Protein AF-A0A9E5B648-F1 (afdb_monomer_lite)

Secondary structure (DSSP, 8-state):
-HHHHHHHHHHHTT-------SEEEEEEEEEE--SSSSPPEEEEEEEETTEEEEEE--TT--EEEEEE-TTSEE-PPP-

Foldseek 3Di:
DVVVVVVVVVVVVPDPDPPPAPAQEKEAQAFEDEPPPDGTDGWIWGHHDPDGPDIHDQPPHGHVYYHYHRVHHDYPDDD

Sequence (79 aa):
MATLKLYLIAGILLMVPAMAAEFDVLIRGGRLLDGSGTPWVYADLGIKGDRIAALGRLQGASAKTVIEAAGLYVSPGFI

pLDDT: mean 87.59, std 16.13, range [53.31, 98.56]

Structure (mmCIF, N/CA/C/O backbone):
data_AF-A0A9E5B648-F1
#
_entry.id   AF-A0A9E5B648-F1
#
loop_
_atom_site.group_PDB
_atom_site.id
_atom_site.type_symbol
_atom_site.label_atom_id
_atom_site.label_alt_id
_atom_site.label_comp_id
_atom_site.label_asym_id
_atom_site.label_entity_id
_atom_site.label_seq_id
_atom_site.pdbx_PDB_ins_code
_atom_site.Cartn_x
_atom_site.Cartn_y
_atom_site.Cartn_z
_atom_site.occupancy
_atom_site.B_iso_or_equiv
_atom_site.auth_seq_id
_atom_site.auth_comp_id
_atom_site.auth_asym_id
_atom_site.auth_atom_id
_atom_site.pdbx_PDB_model_num
ATOM 1 N N . MET A 1 1 ? -21.669 -12.520 50.742 1.00 59.84 1 MET A N 1
ATOM 2 C CA . MET A 1 1 ? -20.372 -12.991 50.190 1.00 59.84 1 MET A CA 1
ATOM 3 C C . MET A 1 1 ? -20.465 -13.530 48.753 1.00 59.84 1 MET A C 1
ATOM 5 O O . MET A 1 1 ? -19.463 -13.466 48.055 1.00 59.84 1 MET A O 1
ATOM 9 N N . ALA A 1 2 ? -21.624 -14.006 48.268 1.00 56.56 2 ALA A N 1
ATOM 10 C CA . ALA A 1 2 ? -21.791 -14.478 46.879 1.00 56.56 2 ALA A CA 1
ATOM 11 C C . ALA A 1 2 ? -21.966 -13.354 45.830 1.00 56.56 2 ALA A C 1
ATOM 13 O O . ALA A 1 2 ? -21.557 -13.507 44.685 1.00 56.56 2 ALA A O 1
ATOM 14 N N . THR A 1 3 ? -22.504 -12.199 46.225 1.00 58.16 3 THR A N 1
ATOM 15 C CA . THR A 1 3 ? -22.747 -11.045 45.342 1.00 58.16 3 THR A CA 1
ATOM 16 C C . THR A 1 3 ? -21.463 -10.384 44.836 1.00 58.16 3 THR A C 1
ATOM 18 O O . THR A 1 3 ? -21.381 -10.053 43.661 1.00 58.16 3 THR A O 1
ATOM 21 N N . LEU A 1 4 ? -20.419 -10.270 45.667 1.00 56.69 4 LEU A N 1
ATOM 22 C CA . LEU A 1 4 ? -19.131 -9.679 45.269 1.00 56.69 4 LEU A CA 1
ATOM 23 C C . LEU A 1 4 ? -18.382 -10.534 44.223 1.00 56.69 4 LEU A C 1
ATOM 25 O O . LEU A 1 4 ? -17.735 -9.992 43.333 1.00 56.69 4 LEU A O 1
ATOM 29 N N . LYS A 1 5 ? -18.524 -11.869 44.280 1.00 53.31 5 LYS A N 1
ATOM 30 C CA . LYS A 1 5 ? -17.978 -12.795 43.268 1.00 53.31 5 LYS A CA 1
ATOM 31 C C . LYS A 1 5 ? -18.682 -12.666 41.912 1.00 53.31 5 LYS A C 1
ATOM 33 O O . LYS A 1 5 ? -18.034 -12.842 40.887 1.00 53.31 5 LYS A O 1
ATOM 38 N N . LEU A 1 6 ? -19.975 -12.328 41.903 1.00 54.12 6 LEU A N 1
ATOM 39 C CA . LEU A 1 6 ? -20.758 -12.161 40.676 1.00 54.12 6 LEU A CA 1
ATOM 40 C C . LEU A 1 6 ? -20.365 -10.881 39.914 1.00 54.12 6 LEU A C 1
ATOM 42 O O . LEU A 1 6 ? -20.235 -10.913 38.693 1.00 54.12 6 LEU A O 1
ATOM 46 N N . TYR A 1 7 ? -20.073 -9.789 40.632 1.00 58.69 7 TYR A N 1
ATOM 47 C CA . TYR A 1 7 ? -19.545 -8.555 40.030 1.00 58.69 7 TYR A CA 1
ATOM 48 C C . TYR A 1 7 ? -18.120 -8.717 39.479 1.00 58.69 7 TYR A C 1
ATOM 50 O O . TYR A 1 7 ? -17.792 -8.124 38.456 1.00 58.69 7 TYR A O 1
ATOM 58 N N . LEU A 1 8 ? -17.288 -9.554 40.107 1.00 58.62 8 LEU A N 1
ATOM 59 C CA . LEU A 1 8 ? -15.926 -9.845 39.641 1.00 58.62 8 LEU A CA 1
ATOM 60 C C . LEU A 1 8 ? -15.911 -10.553 38.276 1.00 58.62 8 LEU A C 1
ATOM 62 O O . LEU A 1 8 ? -15.101 -10.209 37.422 1.00 58.62 8 LEU A O 1
ATOM 66 N N . ILE A 1 9 ? -16.836 -11.488 38.040 1.00 58.53 9 ILE A N 1
ATOM 67 C CA . ILE A 1 9 ? -16.961 -12.194 36.752 1.00 58.53 9 ILE A CA 1
ATOM 68 C C . ILE A 1 9 ? -17.545 -11.267 35.672 1.00 58.53 9 ILE A C 1
ATOM 70 O O . ILE A 1 9 ? -17.077 -11.277 34.535 1.00 58.53 9 ILE A O 1
ATOM 74 N N . ALA A 1 10 ? -18.512 -10.414 36.030 1.00 57.59 10 ALA A N 1
ATOM 75 C CA . ALA A 1 10 ? -19.088 -9.429 35.111 1.00 57.59 10 ALA A CA 1
ATOM 76 C C . ALA A 1 10 ? -18.090 -8.324 34.705 1.00 57.59 10 ALA A C 1
ATOM 78 O O . ALA A 1 10 ? -18.111 -7.873 33.563 1.00 57.59 10 ALA A O 1
ATOM 79 N N . GLY A 1 11 ? -17.187 -7.917 35.607 1.00 56.19 11 GLY A N 1
ATOM 80 C CA . GLY A 1 11 ? -16.166 -6.900 35.327 1.00 56.19 11 GLY A CA 1
ATOM 81 C C . GLY A 1 11 ? -15.070 -7.362 34.361 1.00 56.19 11 GLY A C 1
ATOM 82 O O . GLY A 1 11 ? -14.560 -6.558 33.588 1.00 56.19 11 GLY A O 1
ATOM 83 N N . ILE A 1 12 ? -14.740 -8.658 34.357 1.00 57.41 12 ILE A N 1
ATOM 84 C CA . ILE A 1 12 ? -13.700 -9.231 33.484 1.00 57.41 12 ILE A CA 1
ATOM 85 C C . ILE A 1 12 ? -14.228 -9.461 32.054 1.00 57.41 12 ILE A C 1
ATOM 87 O O . ILE A 1 12 ? -13.465 -9.374 31.097 1.00 57.41 12 ILE A O 1
ATOM 91 N N . LEU A 1 13 ? -15.539 -9.675 31.880 1.00 57.50 13 LEU A N 1
ATOM 92 C CA . LEU A 1 13 ? -16.159 -9.904 30.565 1.00 57.50 13 LEU A CA 1
ATOM 93 C C . LEU A 1 13 ? -16.307 -8.622 29.714 1.00 57.50 13 LEU A C 1
ATOM 95 O O . LEU A 1 13 ? -16.532 -8.707 28.511 1.00 57.50 13 LEU A O 1
ATOM 99 N N . LEU A 1 14 ? -16.166 -7.434 30.312 1.00 64.75 14 LEU A N 1
ATOM 100 C CA . LEU A 1 14 ? -16.342 -6.144 29.627 1.00 64.75 14 LEU A CA 1
ATOM 101 C C . LEU A 1 14 ? -15.075 -5.606 28.948 1.00 64.75 14 LEU A C 1
ATOM 103 O O . LEU A 1 14 ? -15.145 -4.602 28.242 1.00 64.75 14 LEU A O 1
ATOM 107 N N . MET A 1 15 ? -13.923 -6.252 29.135 1.00 61.16 15 MET A N 1
ATOM 108 C CA . MET A 1 15 ? -12.650 -5.775 28.596 1.00 61.16 15 MET A CA 1
ATOM 109 C C . MET A 1 15 ? -12.200 -6.648 27.422 1.00 61.16 15 MET A C 1
ATOM 111 O O . MET A 1 15 ? -11.218 -7.379 27.503 1.00 61.16 15 MET A O 1
ATOM 115 N N . VAL A 1 16 ? -12.929 -6.578 26.305 1.00 66.75 16 VAL A N 1
ATOM 116 C CA . VAL A 1 16 ? -12.366 -7.004 25.018 1.00 66.75 16 VAL A CA 1
ATOM 117 C C . VAL A 1 16 ? -11.422 -5.883 24.583 1.00 66.75 16 VAL A C 1
ATOM 119 O O . VAL A 1 16 ? -11.907 -4.785 24.299 1.00 66.75 16 VAL A O 1
ATOM 122 N N . PRO A 1 17 ? -10.090 -6.079 24.558 1.00 62.12 17 PRO A N 1
ATOM 123 C CA . PRO A 1 17 ? -9.221 -5.075 23.973 1.00 62.12 17 PRO A CA 1
ATOM 124 C C . PRO A 1 17 ? -9.627 -4.934 22.507 1.00 62.12 17 PRO A C 1
ATOM 126 O O . PRO A 1 17 ? -9.637 -5.914 21.762 1.00 62.12 17 PRO A O 1
ATOM 129 N N . ALA A 1 18 ? -9.992 -3.722 22.090 1.00 64.75 18 ALA A N 1
ATOM 130 C CA . ALA A 1 18 ? -10.100 -3.428 20.673 1.00 64.75 18 ALA A CA 1
ATOM 131 C C . ALA A 1 18 ? -8.735 -3.757 20.056 1.00 64.75 18 ALA A C 1
ATOM 133 O O . ALA A 1 18 ? -7.738 -3.125 20.408 1.00 64.75 18 ALA A O 1
ATOM 134 N N . MET A 1 19 ? -8.668 -4.781 19.197 1.00 68.50 19 MET A N 1
ATOM 135 C CA . MET A 1 19 ? -7.460 -5.055 18.423 1.00 68.50 19 MET A CA 1
ATOM 136 C C . MET A 1 19 ? -7.189 -3.812 17.582 1.00 68.50 19 MET A C 1
ATOM 138 O O . MET A 1 19 ? -7.880 -3.560 16.595 1.00 68.50 19 MET A O 1
ATOM 142 N N . ALA A 1 20 ? -6.232 -2.994 18.018 1.00 78.31 20 ALA A N 1
ATOM 143 C CA . ALA A 1 20 ? -5.801 -1.842 17.254 1.00 78.31 20 ALA A CA 1
ATOM 144 C C . ALA A 1 20 ? -5.277 -2.360 15.916 1.00 78.31 20 ALA A C 1
ATOM 146 O O . ALA A 1 20 ? -4.395 -3.219 15.883 1.00 78.31 20 ALA A O 1
ATOM 147 N N . ALA A 1 21 ? -5.867 -1.870 14.827 1.00 87.31 21 ALA A N 1
ATOM 148 C CA . ALA A 1 21 ? -5.421 -2.226 13.496 1.00 87.31 21 ALA A CA 1
ATOM 149 C C . ALA A 1 21 ? -3.936 -1.874 13.347 1.00 87.31 21 ALA A C 1
ATOM 151 O O . ALA A 1 21 ? -3.501 -0.799 13.771 1.00 87.31 21 ALA A O 1
ATOM 152 N N . GLU A 1 22 ? -3.167 -2.783 12.753 1.00 95.44 22 GLU A N 1
ATOM 153 C CA . GLU A 1 22 ? -1.729 -2.595 12.594 1.00 95.44 22 GLU A CA 1
ATOM 154 C C . GLU A 1 22 ? -1.419 -1.418 11.668 1.00 95.44 22 GLU A C 1
ATOM 156 O O . GLU A 1 22 ? -0.463 -0.701 11.932 1.00 95.44 22 GLU A O 1
ATOM 161 N N . PHE A 1 23 ? -2.242 -1.175 10.644 1.00 98.25 23 PHE A N 1
ATOM 162 C CA . PHE A 1 23 ? -2.123 -0.051 9.710 1.00 98.25 23 PHE A CA 1
ATOM 163 C C . PHE A 1 23 ? -3.415 0.777 9.629 1.00 98.25 23 PHE A C 1
ATOM 165 O O . PHE A 1 23 ? -4.509 0.311 9.955 1.00 98.25 23 PHE A O 1
ATOM 172 N N . ASP A 1 24 ? -3.316 2.015 9.149 1.00 98.31 24 ASP A N 1
ATOM 173 C CA . ASP A 1 24 ? -4.500 2.798 8.787 1.00 98.31 24 ASP A CA 1
ATOM 174 C C . ASP A 1 24 ? -5.043 2.338 7.430 1.00 98.31 24 ASP A C 1
ATOM 176 O O . ASP A 1 24 ? -6.239 2.077 7.294 1.00 98.31 24 ASP A O 1
ATOM 180 N N . VAL A 1 25 ? -4.155 2.152 6.449 1.00 98.50 25 VAL A N 1
ATOM 181 C CA . VAL A 1 25 ? -4.491 1.610 5.126 1.00 98.50 25 VAL A CA 1
ATOM 182 C C . VAL A 1 25 ? -3.523 0.489 4.773 1.00 98.50 25 VAL A C 1
ATOM 184 O O . VAL A 1 25 ? -2.321 0.613 4.997 1.00 98.50 25 VAL A O 1
ATOM 187 N N . LEU A 1 26 ? -4.037 -0.595 4.201 1.00 98.56 26 LEU A N 1
ATOM 188 C CA . LEU A 1 26 ? -3.240 -1.682 3.643 1.00 98.56 26 LEU A CA 1
ATOM 189 C C . LEU A 1 26 ? -3.656 -1.936 2.194 1.00 98.56 26 LEU A C 1
ATOM 191 O O . LEU A 1 26 ? -4.790 -2.333 1.934 1.00 98.56 26 LEU A O 1
ATOM 195 N N . ILE A 1 27 ? -2.736 -1.719 1.259 1.00 98.56 27 ILE A N 1
ATOM 196 C CA . ILE A 1 27 ? -2.910 -2.042 -0.161 1.00 98.56 27 ILE A CA 1
ATOM 197 C C . ILE A 1 27 ? -2.317 -3.434 -0.393 1.00 98.56 27 ILE A C 1
ATOM 199 O O . ILE A 1 27 ? -1.145 -3.634 -0.077 1.00 98.56 27 ILE A O 1
ATOM 203 N N . ARG A 1 28 ? -3.092 -4.396 -0.908 1.00 98.06 28 ARG A N 1
ATOM 204 C CA . ARG A 1 28 ? -2.678 -5.809 -1.016 1.0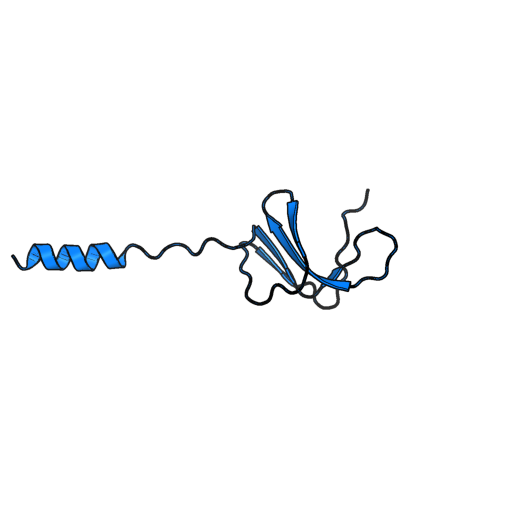0 98.06 28 ARG A CA 1
ATOM 205 C C . ARG A 1 28 ? -2.524 -6.305 -2.446 1.00 98.06 28 ARG A C 1
ATOM 207 O O . ARG A 1 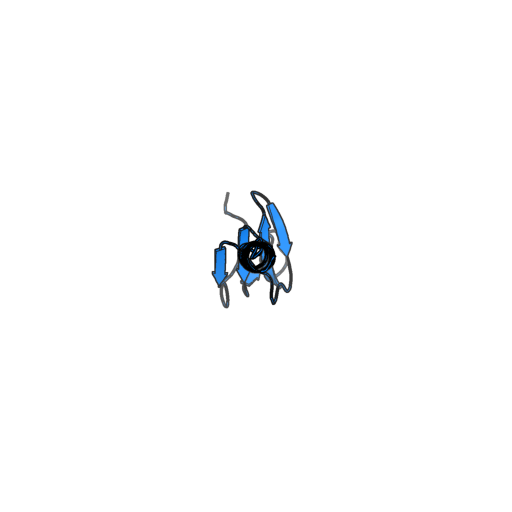28 ? -3.341 -5.997 -3.309 1.00 98.06 28 ARG A O 1
ATOM 214 N N . GLY A 1 29 ? -1.512 -7.139 -2.675 1.00 96.44 29 GLY A N 1
ATOM 215 C CA . GLY A 1 29 ? -1.338 -7.922 -3.900 1.00 96.44 29 GLY A CA 1
ATOM 216 C C . GLY A 1 29 ? -0.988 -7.109 -5.148 1.00 96.44 29 GLY A C 1
ATOM 217 O O . GLY A 1 29 ? -1.127 -7.616 -6.262 1.00 96.44 29 GLY A O 1
ATOM 218 N N . GLY A 1 30 ? -0.554 -5.860 -4.977 1.00 97.75 30 GLY A N 1
ATOM 219 C CA . GLY A 1 30 ? -0.248 -4.954 -6.078 1.00 97.75 30 GLY A CA 1
ATOM 220 C C . GLY A 1 30 ? 1.103 -5.227 -6.736 1.00 97.75 30 GLY A C 1
ATOM 221 O O . GLY A 1 30 ? 2.014 -5.812 -6.143 1.00 97.75 30 GLY A O 1
ATOM 222 N N . ARG A 1 31 ? 1.243 -4.753 -7.978 1.00 98.06 31 ARG A N 1
ATOM 223 C CA . ARG A 1 31 ? 2.543 -4.572 -8.639 1.00 98.06 31 ARG A CA 1
ATOM 224 C C . ARG A 1 31 ? 3.046 -3.168 -8.325 1.00 98.06 31 ARG A C 1
ATOM 226 O O . ARG A 1 31 ? 2.569 -2.194 -8.906 1.00 98.06 31 ARG A O 1
ATOM 233 N N . LEU A 1 32 ? 3.969 -3.059 -7.383 1.00 97.44 32 LEU A N 1
ATOM 234 C CA . LEU A 1 32 ? 4.493 -1.792 -6.906 1.00 97.44 32 LEU A CA 1
ATOM 235 C C . LEU A 1 32 ? 5.565 -1.249 -7.849 1.00 97.44 32 LEU A C 1
ATOM 237 O O . LEU A 1 32 ? 6.584 -1.896 -8.081 1.00 97.44 32 LEU A O 1
ATOM 241 N N . LEU A 1 33 ? 5.322 -0.044 -8.345 1.00 97.12 33 LEU A N 1
ATOM 242 C CA . LEU A 1 33 ? 6.283 0.832 -9.000 1.00 97.12 33 LEU A CA 1
ATOM 243 C C . LEU A 1 33 ? 6.688 1.887 -7.968 1.00 97.12 33 LEU A C 1
ATOM 245 O O . LEU A 1 33 ? 5.808 2.531 -7.410 1.00 97.12 33 LEU A O 1
ATOM 249 N N . ASP A 1 34 ? 7.976 2.082 -7.702 1.00 94.00 34 ASP A N 1
ATOM 250 C CA . ASP A 1 34 ? 8.449 3.035 -6.679 1.00 94.00 34 ASP A CA 1
ATOM 251 C C . ASP A 1 34 ? 8.899 4.393 -7.253 1.00 94.00 34 ASP A C 1
ATOM 253 O O . ASP A 1 34 ? 9.222 5.311 -6.505 1.00 94.00 34 ASP A O 1
ATOM 257 N N . GLY A 1 35 ? 8.907 4.537 -8.582 1.00 93.75 35 GLY A N 1
ATOM 258 C CA . GLY A 1 35 ? 9.357 5.748 -9.272 1.00 93.75 35 GLY A CA 1
ATOM 259 C C . GLY A 1 35 ? 10.875 5.857 -9.466 1.00 93.75 35 GLY A C 1
ATOM 260 O O . GLY A 1 35 ? 11.327 6.831 -10.060 1.00 93.75 35 GLY A O 1
ATOM 261 N N . SER A 1 36 ? 11.667 4.863 -9.047 1.00 95.12 36 SER A N 1
ATOM 262 C CA . SER A 1 36 ? 13.133 4.839 -9.230 1.00 95.12 36 SER A CA 1
ATOM 263 C C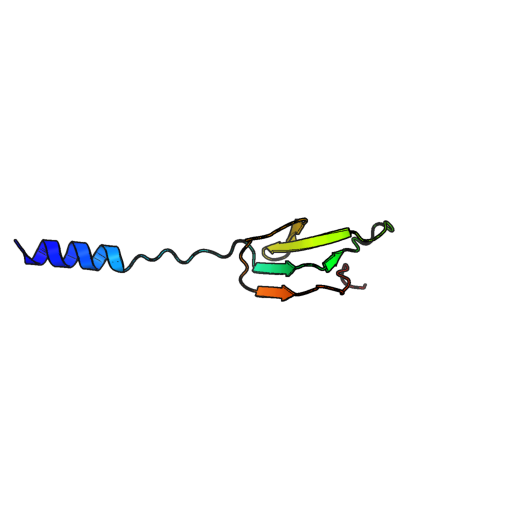 . SER A 1 36 ? 13.586 4.499 -10.659 1.00 95.12 36 SER A C 1
ATOM 265 O O . SER A 1 36 ? 14.776 4.538 -10.966 1.00 95.12 36 SER A O 1
ATOM 267 N N . GLY A 1 37 ? 12.646 4.131 -11.534 1.00 93.38 37 GLY A N 1
ATOM 268 C CA . GLY A 1 37 ? 12.923 3.624 -12.880 1.00 93.38 37 GLY A CA 1
ATOM 269 C C . GLY A 1 37 ? 13.222 2.122 -12.932 1.00 93.38 37 GLY A C 1
ATOM 270 O O . GLY A 1 37 ? 13.458 1.587 -14.015 1.00 93.38 37 GLY A O 1
ATOM 271 N N . THR A 1 38 ? 13.190 1.423 -11.794 1.00 93.75 38 THR A N 1
ATOM 272 C CA . THR A 1 38 ? 13.302 -0.040 -11.761 1.00 93.75 38 THR A CA 1
ATOM 273 C C . THR A 1 38 ? 11.977 -0.724 -12.137 1.00 93.75 38 THR A C 1
ATOM 275 O O . THR A 1 38 ? 10.906 -0.116 -12.030 1.00 93.75 38 THR A O 1
ATOM 278 N N . PRO A 1 39 ? 12.011 -1.986 -12.617 1.00 95.94 39 PRO A N 1
ATOM 279 C CA . PRO A 1 39 ? 10.798 -2.768 -12.826 1.00 95.94 39 PRO A CA 1
ATOM 280 C C . PRO A 1 39 ? 9.984 -2.928 -11.540 1.00 95.94 39 PRO A C 1
ATOM 282 O O . PRO A 1 39 ? 10.513 -2.900 -10.433 1.00 95.94 39 PRO A O 1
ATOM 285 N N . TRP A 1 40 ? 8.686 -3.167 -11.703 1.00 96.81 40 TRP A N 1
ATOM 286 C CA . TRP A 1 40 ? 7.781 -3.370 -10.580 1.00 96.81 40 TRP A CA 1
ATOM 287 C C . TRP A 1 40 ? 8.092 -4.646 -9.783 1.00 96.81 40 TRP A C 1
ATOM 289 O O . TRP A 1 40 ? 8.622 -5.626 -10.313 1.00 96.81 40 TRP A O 1
ATOM 299 N N . VAL A 1 41 ? 7.656 -4.663 -8.521 1.00 96.56 41 VAL A N 1
ATOM 300 C CA . VAL A 1 41 ? 7.706 -5.838 -7.633 1.00 96.56 41 VAL A CA 1
ATOM 301 C C . VAL A 1 41 ? 6.320 -6.181 -7.088 1.00 96.56 41 VAL A C 1
ATOM 303 O O . VAL A 1 41 ? 5.483 -5.302 -6.924 1.00 96.56 41 VAL A O 1
ATOM 306 N N . TYR A 1 42 ? 6.050 -7.455 -6.789 1.00 97.50 42 TYR A N 1
ATOM 307 C CA . TYR A 1 42 ? 4.834 -7.817 -6.050 1.00 97.50 42 TYR A CA 1
ATOM 308 C C . TYR A 1 42 ? 5.002 -7.468 -4.573 1.00 97.50 42 TYR A C 1
ATOM 310 O O . TYR A 1 42 ? 5.883 -8.023 -3.910 1.00 97.50 42 TYR A O 1
ATOM 318 N N . ALA A 1 43 ? 4.151 -6.581 -4.063 1.00 97.31 43 ALA A N 1
ATOM 319 C CA . ALA A 1 43 ? 4.186 -6.168 -2.669 1.00 97.31 43 ALA A CA 1
ATOM 320 C C . ALA A 1 43 ? 2.818 -5.686 -2.175 1.00 97.31 43 ALA A C 1
ATOM 322 O O . ALA A 1 43 ? 2.017 -5.113 -2.915 1.00 97.31 43 ALA A O 1
ATOM 323 N N . ASP A 1 44 ? 2.606 -5.893 -0.885 1.00 98.38 44 ASP A N 1
ATOM 324 C CA . ASP A 1 44 ? 1.633 -5.192 -0.071 1.00 98.38 44 ASP A CA 1
ATOM 325 C C . ASP A 1 44 ? 2.286 -3.918 0.489 1.00 98.38 44 ASP A C 1
ATOM 327 O O . ASP A 1 44 ? 3.502 -3.873 0.721 1.00 98.38 44 ASP A O 1
ATOM 331 N N . LEU A 1 45 ? 1.480 -2.887 0.732 1.00 98.19 45 LEU A N 1
ATOM 332 C CA . LEU A 1 45 ? 1.930 -1.600 1.253 1.00 98.19 45 LEU A CA 1
ATOM 333 C C . LEU A 1 45 ? 1.051 -1.177 2.432 1.00 98.19 45 LEU A C 1
ATOM 335 O O . LEU A 1 45 ? -0.157 -0.987 2.284 1.00 98.19 45 LEU A O 1
ATOM 339 N N . GLY A 1 46 ? 1.668 -1.040 3.604 1.00 98.38 46 GLY A N 1
ATOM 340 C CA . GLY A 1 46 ? 1.025 -0.599 4.838 1.00 98.38 46 GLY A CA 1
ATOM 341 C C . GLY A 1 46 ? 1.300 0.878 5.110 1.00 98.38 46 GLY A C 1
ATOM 342 O O . GLY A 1 46 ? 2.455 1.308 5.115 1.00 98.38 46 GLY A O 1
ATOM 343 N N . ILE A 1 47 ? 0.250 1.653 5.369 1.00 98.56 47 ILE A N 1
ATOM 344 C CA . ILE A 1 47 ? 0.296 3.100 5.625 1.00 98.56 47 ILE A CA 1
ATOM 345 C C . ILE A 1 47 ? -0.114 3.371 7.074 1.00 98.56 47 ILE A C 1
ATOM 347 O O . ILE A 1 47 ? -1.104 2.814 7.558 1.00 98.56 47 ILE A O 1
ATOM 351 N N . LYS A 1 48 ? 0.630 4.247 7.754 1.00 98.12 48 LYS A N 1
ATOM 352 C CA . LYS A 1 48 ? 0.268 4.824 9.059 1.00 98.12 48 LYS A CA 1
ATOM 353 C C . LYS A 1 48 ? 0.303 6.341 8.956 1.00 98.12 48 LYS A C 1
ATOM 355 O O . LYS A 1 48 ? 1.349 6.903 8.632 1.00 98.12 48 LYS A O 1
ATOM 360 N N . GLY A 1 49 ? -0.815 6.993 9.250 1.00 97.06 49 GLY A N 1
ATOM 361 C CA . GLY A 1 49 ? -0.973 8.433 9.095 1.00 97.06 49 GLY A CA 1
ATOM 362 C C . GLY A 1 49 ? -0.631 8.886 7.676 1.00 97.06 49 GLY A C 1
ATOM 363 O O . GLY A 1 49 ? -1.281 8.487 6.714 1.00 97.06 49 GLY A O 1
ATOM 364 N N . ASP A 1 50 ? 0.406 9.709 7.563 1.00 97.06 50 ASP A N 1
ATOM 365 C CA . ASP A 1 50 ? 0.890 10.331 6.329 1.00 97.06 50 ASP A CA 1
ATOM 366 C C . ASP A 1 50 ? 2.071 9.586 5.677 1.00 97.06 50 ASP A C 1
ATOM 368 O O . ASP A 1 50 ? 2.660 10.082 4.716 1.00 97.06 50 ASP A O 1
ATOM 372 N N . ARG A 1 51 ? 2.453 8.407 6.190 1.00 97.81 51 ARG A N 1
ATOM 373 C CA . ARG A 1 51 ? 3.670 7.698 5.765 1.00 97.81 51 ARG A CA 1
ATOM 374 C C . ARG A 1 51 ? 3.427 6.247 5.389 1.00 97.81 51 ARG A C 1
ATOM 376 O O . ARG A 1 51 ? 2.643 5.528 6.008 1.00 97.81 51 ARG A O 1
ATOM 383 N N . ILE A 1 52 ? 4.216 5.792 4.419 1.00 97.81 52 ILE A N 1
ATOM 384 C CA . ILE A 1 52 ? 4.404 4.370 4.136 1.00 97.81 52 ILE A CA 1
ATOM 385 C C . ILE A 1 52 ? 5.197 3.775 5.307 1.00 97.81 52 ILE A C 1
ATOM 387 O O . ILE A 1 52 ? 6.341 4.155 5.544 1.00 97.81 52 ILE A O 1
ATOM 391 N N . ALA A 1 53 ? 4.571 2.877 6.064 1.00 98.12 53 ALA A N 1
ATOM 392 C CA . ALA A 1 53 ? 5.138 2.277 7.271 1.00 98.12 53 ALA A CA 1
ATOM 393 C C . ALA A 1 53 ? 5.771 0.905 7.011 1.00 98.12 53 ALA A C 1
ATOM 395 O O . ALA A 1 53 ? 6.690 0.510 7.725 1.00 98.12 53 ALA A O 1
ATOM 396 N N . ALA A 1 54 ? 5.277 0.176 6.009 1.00 97.75 54 ALA A N 1
ATOM 397 C CA . ALA A 1 54 ? 5.804 -1.125 5.622 1.00 97.75 54 ALA A CA 1
ATOM 398 C C . ALA A 1 54 ? 5.539 -1.413 4.140 1.00 97.75 54 ALA A C 1
ATOM 400 O O . ALA A 1 54 ? 4.544 -0.959 3.573 1.00 97.75 54 ALA A O 1
ATOM 401 N N . LEU A 1 55 ? 6.419 -2.210 3.540 1.00 96.62 55 LEU A N 1
ATOM 402 C CA . LEU A 1 55 ? 6.339 -2.683 2.161 1.00 96.62 55 LEU A CA 1
ATOM 403 C C . LEU A 1 55 ? 6.864 -4.118 2.128 1.00 96.62 55 LEU A C 1
ATOM 405 O O . LEU A 1 55 ? 7.924 -4.397 2.690 1.00 96.62 55 LEU A O 1
ATOM 409 N N . GLY A 1 56 ? 6.137 -5.029 1.489 1.00 96.56 56 GLY A N 1
ATOM 410 C CA . GLY A 1 56 ? 6.580 -6.411 1.317 1.00 96.56 56 GLY A CA 1
ATOM 411 C C . GLY A 1 56 ? 5.421 -7.392 1.354 1.00 96.56 56 GLY A C 1
ATOM 412 O O . GLY A 1 56 ? 4.343 -7.101 0.860 1.00 96.56 56 GLY A O 1
ATOM 413 N N . ARG A 1 57 ? 5.630 -8.575 1.929 1.00 96.62 57 ARG A N 1
ATOM 414 C CA . ARG A 1 57 ? 4.557 -9.551 2.156 1.00 96.62 57 ARG A CA 1
ATOM 415 C C . ARG A 1 57 ? 3.936 -9.302 3.529 1.00 96.62 57 ARG A C 1
ATOM 417 O O . ARG A 1 57 ? 4.588 -9.563 4.534 1.00 96.62 57 ARG A O 1
ATOM 424 N N . LEU A 1 58 ? 2.697 -8.816 3.567 1.00 97.19 58 LEU A N 1
ATOM 425 C CA . LEU A 1 58 ? 1.984 -8.432 4.794 1.00 97.19 58 LEU A CA 1
ATOM 426 C C . LEU A 1 58 ? 0.776 -9.351 5.044 1.00 97.19 58 LEU A C 1
ATOM 428 O O . LEU A 1 58 ? -0.310 -8.908 5.424 1.00 97.19 58 LEU A O 1
ATOM 432 N N . GLN A 1 59 ? 0.943 -10.658 4.813 1.00 94.00 59 GLN A N 1
ATOM 433 C CA . GLN A 1 59 ? -0.114 -11.634 5.083 1.00 94.00 59 GLN A CA 1
ATOM 434 C C . GLN A 1 59 ? -0.474 -11.638 6.574 1.00 94.00 59 GLN A C 1
ATOM 436 O O . GLN A 1 59 ? 0.398 -11.701 7.434 1.00 94.00 59 GLN A O 1
ATOM 441 N N . GLY A 1 60 ? -1.770 -11.581 6.878 1.00 93.19 60 GLY A N 1
ATOM 442 C CA . GLY A 1 60 ? -2.269 -11.532 8.255 1.00 93.19 60 GLY A CA 1
ATOM 443 C C . GLY A 1 60 ? -2.241 -10.143 8.899 1.00 93.19 60 GLY A C 1
ATOM 444 O O . GLY A 1 60 ? -2.848 -9.974 9.954 1.00 93.19 60 GLY A O 1
ATOM 445 N N . ALA A 1 61 ? -1.629 -9.139 8.258 1.00 96.12 61 ALA A N 1
ATOM 446 C CA . ALA A 1 61 ? -1.681 -7.768 8.747 1.00 96.12 61 ALA A CA 1
ATOM 447 C C . ALA A 1 61 ? -3.114 -7.216 8.702 1.00 96.12 61 ALA A C 1
ATOM 449 O O . ALA A 1 61 ? -3.862 -7.410 7.731 1.00 96.12 61 ALA A O 1
ATOM 450 N N . SER A 1 62 ? -3.478 -6.486 9.754 1.00 96.06 62 SER A N 1
ATOM 451 C CA . SER A 1 62 ? -4.771 -5.811 9.879 1.00 96.06 62 SER A CA 1
ATOM 452 C C . SER A 1 62 ? -4.647 -4.325 9.555 1.00 96.06 62 SER A C 1
ATOM 454 O O . SER A 1 62 ? -3.622 -3.698 9.819 1.00 96.06 62 SER A O 1
ATOM 456 N N . ALA A 1 63 ? -5.701 -3.742 8.991 1.00 97.69 63 ALA A N 1
ATOM 457 C CA . ALA A 1 63 ? -5.772 -2.310 8.742 1.00 97.69 63 ALA A CA 1
ATOM 458 C C . ALA A 1 63 ? -7.193 -1.791 8.949 1.00 97.69 63 ALA A C 1
ATOM 460 O O . ALA A 1 63 ? -8.146 -2.561 8.816 1.00 97.69 63 ALA A O 1
ATOM 461 N N . LYS A 1 64 ? -7.341 -0.494 9.247 1.00 97.81 64 LYS A N 1
ATOM 462 C CA . LYS A 1 64 ? -8.670 0.146 9.294 1.00 97.81 64 LYS A CA 1
ATOM 463 C C . LYS A 1 64 ? -9.345 0.097 7.920 1.00 97.81 64 LYS A C 1
ATOM 465 O O . LYS A 1 64 ? -10.542 -0.155 7.839 1.00 97.81 64 LYS A O 1
ATOM 470 N N . THR A 1 65 ? -8.553 0.273 6.863 1.00 98.00 65 THR A N 1
ATOM 471 C CA . THR A 1 65 ? -8.981 0.177 5.465 1.00 98.00 65 THR A CA 1
ATOM 472 C C . THR A 1 65 ? -8.078 -0.786 4.704 1.00 98.00 65 THR A C 1
ATOM 474 O O . THR A 1 65 ? -6.854 -0.698 4.794 1.00 98.00 65 THR A O 1
ATOM 477 N N . VAL A 1 66 ? -8.668 -1.679 3.908 1.00 98.12 66 VAL A N 1
ATOM 478 C CA . VAL A 1 66 ? -7.932 -2.573 3.002 1.00 98.12 66 VAL A CA 1
ATOM 479 C C . VAL A 1 66 ? -8.329 -2.270 1.561 1.00 98.12 66 VAL A C 1
ATOM 481 O O . VAL A 1 66 ? -9.513 -2.132 1.261 1.00 98.12 66 VAL A O 1
ATOM 484 N N . ILE A 1 67 ? -7.336 -2.165 0.681 1.00 98.31 67 ILE A N 1
ATOM 485 C CA . ILE A 1 67 ? -7.504 -1.949 -0.757 1.00 98.31 67 ILE A CA 1
ATOM 486 C C . ILE A 1 67 ? -6.896 -3.151 -1.483 1.00 98.31 67 ILE A C 1
ATOM 488 O O . ILE A 1 67 ? -5.689 -3.374 -1.421 1.00 98.31 67 ILE A O 1
ATOM 492 N N . GLU A 1 68 ? -7.722 -3.923 -2.183 1.00 97.94 68 GLU A N 1
ATOM 493 C CA . GLU A 1 68 ? -7.263 -5.061 -2.984 1.00 97.94 68 GLU A CA 1
ATOM 494 C C . GLU A 1 68 ? -6.761 -4.569 -4.350 1.00 97.94 68 GLU A C 1
ATOM 496 O O . GLU A 1 68 ? -7.522 -4.016 -5.142 1.00 97.94 68 GLU A O 1
ATOM 501 N N . ALA A 1 69 ? -5.471 -4.762 -4.626 1.00 98.31 69 ALA A N 1
ATOM 502 C CA . ALA A 1 69 ? -4.784 -4.292 -5.832 1.00 98.31 69 ALA A CA 1
ATOM 503 C C . ALA A 1 69 ? -4.265 -5.444 -6.713 1.00 98.31 69 ALA A C 1
ATOM 505 O O . ALA A 1 69 ? -3.413 -5.238 -7.579 1.00 98.31 69 ALA A O 1
ATOM 506 N N . ALA A 1 70 ? -4.772 -6.663 -6.511 1.00 97.38 70 ALA A N 1
ATOM 507 C CA . ALA A 1 70 ? -4.393 -7.823 -7.309 1.00 97.38 70 ALA A CA 1
ATOM 508 C C . ALA A 1 70 ? -4.618 -7.569 -8.810 1.00 97.38 70 ALA A C 1
ATOM 510 O O . ALA A 1 70 ? -5.704 -7.192 -9.245 1.00 97.38 70 ALA A O 1
ATOM 511 N N . GLY A 1 71 ? -3.570 -7.775 -9.611 1.00 97.50 71 GLY A N 1
ATOM 512 C CA . GLY A 1 71 ? -3.599 -7.523 -11.056 1.00 97.50 71 GLY A CA 1
ATOM 513 C C . GLY A 1 71 ? -3.477 -6.047 -11.459 1.00 97.50 71 GLY A C 1
ATOM 514 O O . GLY A 1 71 ? -3.397 -5.766 -12.655 1.00 97.50 71 GLY A O 1
ATOM 515 N N . LEU A 1 72 ? -3.400 -5.128 -10.493 1.00 98.38 72 LEU A N 1
ATOM 516 C CA . LEU A 1 72 ? -3.234 -3.692 -1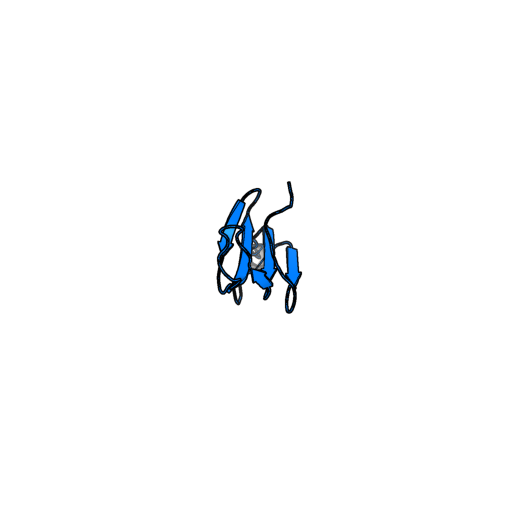0.704 1.00 98.38 72 LEU A CA 1
ATOM 517 C C . LEU A 1 72 ? -1.809 -3.231 -10.365 1.00 98.38 72 LEU A C 1
ATOM 519 O O . LEU A 1 72 ? -1.029 -3.933 -9.713 1.00 98.38 72 LEU A O 1
ATOM 523 N N . TYR A 1 73 ? -1.484 -2.022 -10.820 1.00 97.81 73 TYR A N 1
ATOM 524 C CA . TYR A 1 73 ? -0.265 -1.313 -10.446 1.00 97.81 73 TYR A CA 1
ATOM 525 C C . TYR A 1 73 ? -0.521 -0.367 -9.275 1.00 97.81 73 TYR A C 1
ATOM 527 O O . TYR A 1 73 ? -1.570 0.272 -9.203 1.00 97.81 73 TYR A O 1
ATOM 535 N N . VAL A 1 74 ? 0.466 -0.259 -8.390 1.00 98.00 74 VAL A N 1
ATOM 536 C CA . VAL A 1 74 ? 0.516 0.726 -7.305 1.00 98.00 74 V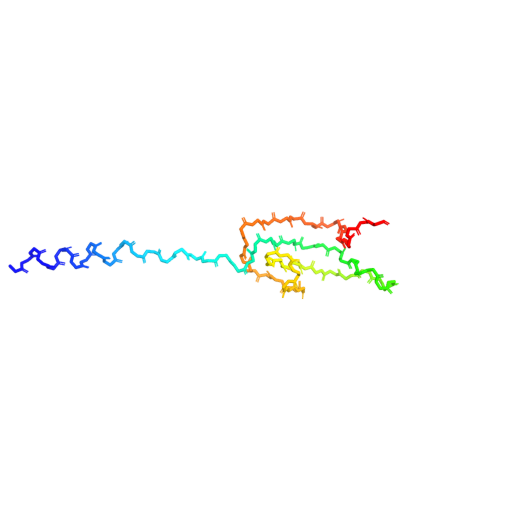AL A CA 1
ATOM 537 C C . VAL A 1 74 ? 1.702 1.636 -7.590 1.00 98.00 74 VAL A C 1
ATOM 539 O O . VAL A 1 74 ? 2.812 1.141 -7.766 1.00 98.00 74 VAL A O 1
ATOM 542 N N . SER A 1 75 ? 1.477 2.945 -7.671 1.00 97.19 75 SER A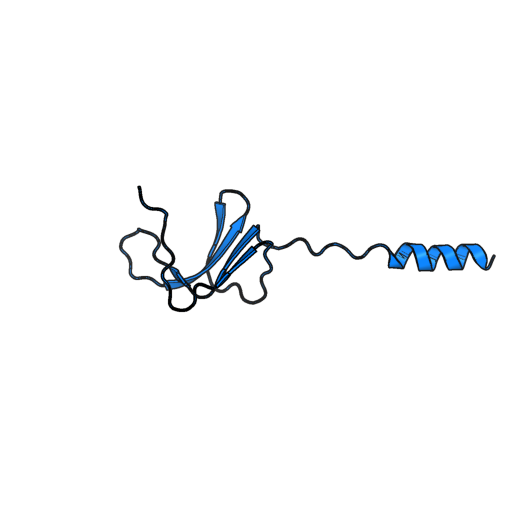 N 1
ATOM 543 C CA . SER A 1 75 ? 2.513 3.939 -7.972 1.00 97.19 75 SER A CA 1
ATOM 544 C C . SER A 1 75 ? 2.489 5.085 -6.960 1.00 97.19 75 SER A C 1
ATOM 546 O O . SER A 1 75 ? 1.469 5.286 -6.290 1.00 97.19 75 SER A O 1
ATOM 548 N N . PRO A 1 76 ? 3.559 5.896 -6.880 1.00 96.88 76 PRO A N 1
ATOM 549 C CA . PRO A 1 76 ? 3.456 7.238 -6.335 1.00 96.88 76 PRO A CA 1
ATOM 550 C C . PRO A 1 76 ? 2.340 8.026 -7.032 1.00 96.88 76 PRO A C 1
ATOM 552 O O . PRO A 1 76 ? 1.992 7.752 -8.187 1.00 96.88 76 PRO A O 1
ATOM 555 N N . GLY A 1 77 ? 1.792 9.014 -6.323 1.00 96.19 77 GLY A N 1
ATOM 556 C CA . GLY A 1 77 ? 0.890 9.991 -6.925 1.00 96.19 77 GLY A CA 1
ATOM 557 C C . GLY A 1 77 ? 1.608 10.794 -8.011 1.00 96.19 77 GLY A C 1
ATOM 558 O O . GLY A 1 77 ? 2.804 11.062 -7.902 1.00 96.19 77 GLY A O 1
ATOM 559 N N . PHE A 1 78 ? 0.880 11.161 -9.062 1.00 95.44 78 PHE A N 1
ATOM 560 C CA . PHE A 1 78 ? 1.418 11.987 -10.141 1.00 95.44 78 PHE A CA 1
ATOM 561 C C . PHE A 1 78 ? 1.553 13.450 -9.696 1.00 95.44 78 PHE A C 1
ATOM 563 O O . PHE A 1 78 ? 0.701 13.948 -8.956 1.00 95.44 78 PHE A O 1
ATOM 570 N N . ILE A 1 79 ? 2.615 14.114 -10.161 1.00 91.56 79 ILE A N 1
ATOM 571 C CA . ILE A 1 79 ? 2.887 15.551 -9.994 1.00 91.56 79 ILE A CA 1
ATOM 572 C C . ILE A 1 79 ? 3.063 16.158 -11.381 1.00 91.56 79 ILE A C 1
ATOM 574 O O . ILE A 1 79 ? 3.749 15.507 -12.204 1.00 91.56 79 ILE A O 1
#

Radius of gyration: 20.46 Å; chains: 1; bounding box: 36×30×63 Å